Protein AF-A0A2E6DEQ8-F1 (afdb_monomer)

Sequence (96 aa):
MSRIKDDLVCEIIRISQTNLLGRKKAECNGRSADDIVMDWIRCNAASYREDFKECLGSYSAAELGEMLSELTQSEKDLSDILKNYPQHQTQPKISY

Secondary structure (DSSP, 8-state):
--HHHHHHHHHHHHHHHHHHHHHHHHH--STTHHHHHHHHHHHHHHHHHHHHHHHHTTS-HHHHHHHHHHHHHSS--HHHHGGG-GGG--------

Structure (mmCIF, N/CA/C/O backbone):
data_AF-A0A2E6DEQ8-F1
#
_entry.id   AF-A0A2E6DEQ8-F1
#
loop_
_atom_site.group_PDB
_atom_site.id
_atom_site.type_symbol
_atom_site.label_atom_id
_atom_site.label_alt_id
_atom_site.label_comp_id
_atom_site.label_asym_id
_atom_site.label_entity_id
_atom_site.label_seq_id
_atom_site.pdbx_PDB_ins_code
_atom_site.Cartn_x
_atom_site.Cartn_y
_atom_site.Cartn_z
_atom_site.occupancy
_atom_site.B_iso_or_equiv
_atom_site.auth_seq_id
_atom_site.auth_comp_id
_atom_site.auth_asym_id
_atom_site.auth_atom_id
_atom_site.pdbx_PDB_model_num
ATOM 1 N N . MET A 1 1 ? -17.082 -2.481 8.768 1.00 62.22 1 MET A N 1
ATOM 2 C CA . MET A 1 1 ? -15.988 -1.555 9.122 1.00 62.22 1 MET A CA 1
ATOM 3 C C . MET A 1 1 ? -16.571 -0.176 9.408 1.00 62.22 1 MET A C 1
ATOM 5 O O . MET A 1 1 ? -17.638 0.120 8.884 1.00 62.22 1 MET A O 1
ATOM 9 N N . SER A 1 2 ? -15.926 0.659 10.229 1.00 85.44 2 SER A N 1
ATOM 10 C CA . SER A 1 2 ? -16.244 2.096 10.250 1.00 85.44 2 SER A CA 1
ATOM 11 C C . SER A 1 2 ? -15.635 2.772 9.014 1.00 85.44 2 SER A C 1
ATOM 13 O O . SER A 1 2 ? -14.613 2.299 8.522 1.00 85.44 2 SER A O 1
ATOM 15 N N . ARG A 1 3 ? -16.212 3.891 8.544 1.00 90.38 3 ARG A N 1
ATOM 16 C CA . ARG A 1 3 ? -15.670 4.649 7.393 1.00 90.38 3 ARG A CA 1
ATOM 17 C C . ARG A 1 3 ? -14.189 4.996 7.571 1.00 90.38 3 ARG A C 1
ATOM 19 O O . ARG A 1 3 ? -13.394 4.730 6.689 1.00 90.38 3 ARG A O 1
ATOM 26 N N . ILE A 1 4 ? -13.819 5.459 8.767 1.00 90.62 4 ILE A N 1
ATOM 27 C CA . ILE A 1 4 ? -12.428 5.778 9.129 1.00 90.62 4 ILE A CA 1
ATOM 28 C C . ILE A 1 4 ? -11.507 4.566 8.939 1.00 90.62 4 ILE A C 1
ATOM 30 O O . ILE A 1 4 ? -10.397 4.703 8.438 1.00 90.62 4 ILE A O 1
ATOM 34 N N . LYS A 1 5 ? -11.959 3.370 9.333 1.00 92.69 5 LYS A N 1
ATOM 35 C CA . LYS A 1 5 ? -11.162 2.153 9.173 1.00 92.69 5 LYS A CA 1
ATOM 36 C C . LYS A 1 5 ? -11.027 1.765 7.697 1.00 92.69 5 LYS A C 1
ATOM 38 O O . LYS A 1 5 ? -9.942 1.373 7.292 1.00 92.69 5 LYS A O 1
ATOM 43 N N . ASP A 1 6 ? -12.082 1.904 6.896 1.00 92.81 6 ASP A N 1
ATOM 44 C CA . ASP A 1 6 ? -12.004 1.656 5.448 1.00 92.81 6 ASP A CA 1
ATOM 45 C C . ASP A 1 6 ? -11.053 2.639 4.743 1.00 92.81 6 ASP A C 1
ATOM 47 O O . ASP A 1 6 ? -10.261 2.218 3.895 1.00 92.81 6 ASP A O 1
ATOM 51 N N . ASP A 1 7 ? -11.086 3.917 5.130 1.00 95.06 7 ASP A N 1
ATOM 52 C CA . ASP A 1 7 ? -10.196 4.956 4.603 1.00 95.06 7 ASP A CA 1
ATOM 53 C C . ASP A 1 7 ? -8.731 4.656 4.954 1.00 95.06 7 ASP A C 1
ATOM 55 O O . ASP A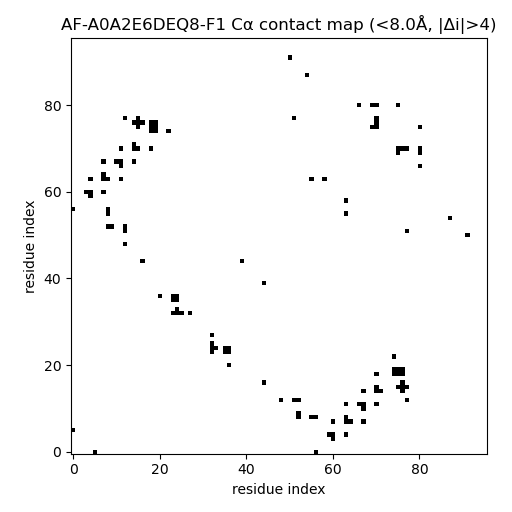 1 7 ? -7.867 4.689 4.077 1.00 95.06 7 ASP A O 1
ATOM 59 N N . LEU A 1 8 ? -8.458 4.268 6.208 1.00 95.94 8 LEU A N 1
ATOM 60 C CA . LEU A 1 8 ? -7.124 3.846 6.647 1.00 95.94 8 LEU A CA 1
ATOM 61 C C . LEU A 1 8 ? -6.613 2.648 5.846 1.00 95.94 8 LEU A C 1
ATOM 63 O O . LEU A 1 8 ? -5.486 2.678 5.361 1.00 95.94 8 LEU A O 1
ATOM 67 N N . VAL A 1 9 ? -7.434 1.610 5.662 1.00 96.12 9 VAL A N 1
ATOM 68 C CA . VAL A 1 9 ? -7.048 0.428 4.873 1.00 96.12 9 VAL A CA 1
ATOM 69 C C . VAL A 1 9 ? -6.703 0.817 3.436 1.00 96.12 9 VAL A C 1
ATOM 71 O O . VAL A 1 9 ? -5.697 0.356 2.896 1.00 96.12 9 VAL A O 1
ATOM 74 N N . CYS A 1 10 ? -7.509 1.676 2.807 1.00 95.88 10 CYS A N 1
ATOM 75 C CA . CYS A 1 10 ? -7.238 2.132 1.445 1.00 95.88 10 CYS A CA 1
ATOM 76 C C . CYS A 1 10 ? -5.926 2.918 1.359 1.00 95.88 10 CYS A C 1
ATOM 78 O O . CYS A 1 10 ? -5.142 2.692 0.437 1.00 95.88 10 CYS A O 1
ATOM 80 N N . GLU A 1 11 ? -5.678 3.802 2.323 1.00 97.44 11 GLU A N 1
ATOM 81 C CA . GLU A 1 11 ? -4.478 4.634 2.348 1.00 97.44 11 GLU A CA 1
ATOM 82 C C . GLU A 1 11 ? -3.208 3.814 2.598 1.00 97.44 11 GLU A C 1
ATOM 84 O O . GLU A 1 11 ? -2.214 3.976 1.890 1.00 97.44 11 GLU A O 1
ATOM 89 N N . ILE A 1 12 ? -3.263 2.863 3.529 1.00 97.62 12 ILE A N 1
ATOM 90 C CA . ILE A 1 12 ? -2.177 1.917 3.809 1.00 97.62 12 ILE A CA 1
ATOM 91 C C . ILE A 1 12 ? -1.799 1.140 2.544 1.00 97.62 12 ILE A C 1
ATOM 93 O O . ILE A 1 12 ? -0.625 1.089 2.177 1.00 97.62 12 ILE A O 1
ATOM 97 N N . ILE A 1 13 ? -2.784 0.584 1.827 1.00 96.69 13 ILE A N 1
ATOM 98 C CA . ILE A 1 13 ? -2.531 -0.145 0.574 1.00 96.69 13 ILE A CA 1
ATOM 99 C C . ILE A 1 13 ? -1.908 0.784 -0.473 1.00 96.69 13 ILE A C 1
ATOM 101 O O . ILE A 1 13 ? -0.940 0.399 -1.130 1.00 96.69 13 ILE A O 1
ATOM 105 N N . ARG A 1 14 ? -2.421 2.012 -0.611 1.00 96.69 14 ARG A N 1
ATOM 106 C CA . ARG A 1 14 ? -1.921 2.994 -1.582 1.00 96.69 14 ARG A CA 1
ATOM 107 C C . ARG A 1 14 ? -0.454 3.346 -1.335 1.00 96.69 14 ARG A C 1
ATOM 109 O O . ARG A 1 14 ? 0.344 3.309 -2.275 1.00 96.69 14 ARG A O 1
ATOM 116 N N . ILE A 1 15 ? -0.089 3.684 -0.097 1.00 97.62 15 ILE A N 1
ATOM 117 C CA . ILE A 1 15 ? 1.296 4.034 0.255 1.00 97.62 15 ILE A CA 1
ATOM 118 C C . ILE A 1 15 ? 2.202 2.818 0.080 1.00 97.62 15 ILE A C 1
ATOM 120 O O . ILE A 1 15 ? 3.235 2.914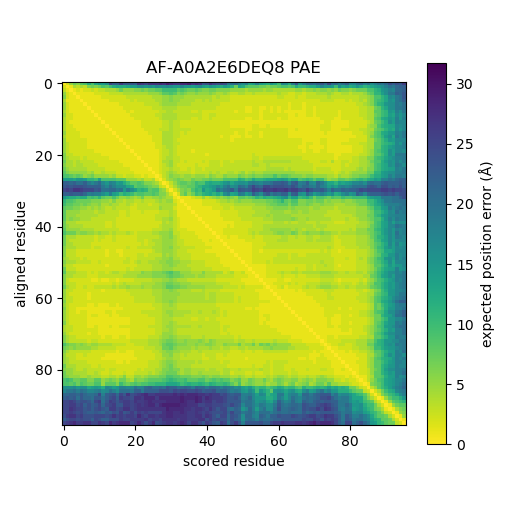 -0.574 1.00 97.62 15 ILE A O 1
ATOM 124 N N . SER A 1 16 ? 1.772 1.655 0.562 1.00 97.06 16 SER A N 1
ATOM 125 C CA . SER A 1 16 ? 2.517 0.407 0.417 1.00 97.06 16 SER A CA 1
ATOM 126 C C . SER A 1 16 ? 2.837 0.060 -1.041 1.00 97.06 16 SER A C 1
ATOM 128 O O . SER A 1 16 ? 3.984 -0.239 -1.379 1.00 97.06 16 SER A O 1
ATOM 130 N N . GLN A 1 17 ? 1.843 0.149 -1.932 1.00 95.69 17 GLN A N 1
ATOM 131 C CA . GLN A 1 17 ? 2.045 -0.057 -3.369 1.00 95.69 17 GLN A CA 1
ATOM 132 C C . GLN A 1 17 ? 2.995 0.987 -3.959 1.00 95.69 17 GLN A C 1
ATOM 134 O O . GLN A 1 17 ? 3.853 0.643 -4.769 1.00 95.69 17 GLN A O 1
ATOM 139 N N . THR A 1 18 ? 2.881 2.247 -3.534 1.00 95.44 18 THR A N 1
ATOM 140 C CA . THR A 1 18 ? 3.771 3.328 -3.982 1.00 95.44 18 THR A CA 1
ATOM 141 C C . THR A 1 18 ? 5.223 3.041 -3.598 1.00 95.44 18 THR A C 1
ATOM 143 O O . THR A 1 18 ? 6.106 3.136 -4.450 1.00 95.44 18 THR A O 1
ATOM 146 N N . ASN A 1 19 ? 5.465 2.611 -2.358 1.00 96.69 19 ASN A N 1
ATOM 147 C CA . ASN A 1 19 ? 6.795 2.252 -1.868 1.00 96.69 19 ASN A CA 1
ATOM 148 C C . ASN A 1 19 ? 7.372 1.060 -2.646 1.00 96.69 19 ASN A C 1
ATOM 150 O O . ASN A 1 19 ? 8.498 1.126 -3.144 1.00 96.69 19 ASN A O 1
ATOM 154 N N . LEU A 1 20 ? 6.581 -0.002 -2.842 1.00 95.06 20 LEU A N 1
ATOM 155 C CA . LEU A 1 20 ? 6.997 -1.173 -3.619 1.00 95.06 20 LEU A CA 1
ATOM 156 C C . LEU A 1 20 ? 7.378 -0.806 -5.060 1.00 95.06 20 LEU A C 1
ATOM 158 O O . LEU A 1 20 ? 8.407 -1.264 -5.563 1.00 95.06 20 LEU A O 1
ATOM 162 N N . LEU A 1 21 ? 6.562 0.014 -5.724 1.00 93.62 21 LEU A N 1
ATOM 163 C CA . LEU A 1 21 ? 6.828 0.478 -7.085 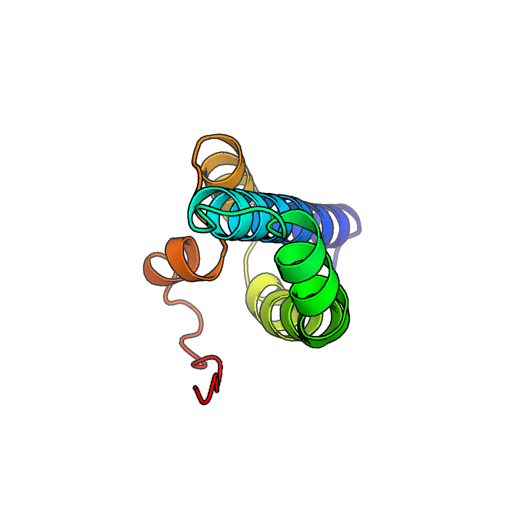1.00 93.62 21 LEU A CA 1
ATOM 164 C C . LEU A 1 21 ? 8.063 1.380 -7.153 1.00 93.62 21 LEU A C 1
ATOM 166 O O . LEU A 1 21 ? 8.849 1.251 -8.090 1.00 93.62 21 LEU A O 1
ATOM 170 N N . GLY A 1 22 ? 8.266 2.236 -6.149 1.00 92.94 22 GLY A N 1
ATOM 171 C CA . GLY A 1 22 ? 9.476 3.044 -6.001 1.00 92.94 22 GLY A CA 1
ATOM 172 C C . GLY A 1 22 ? 10.737 2.180 -5.957 1.00 92.94 22 GLY A C 1
ATOM 173 O O . GLY A 1 22 ? 11.672 2.425 -6.721 1.00 92.94 22 GLY A O 1
ATOM 174 N N . ARG A 1 23 ? 10.731 1.107 -5.156 1.00 91.19 23 ARG A N 1
ATOM 175 C CA . ARG A 1 23 ? 11.853 0.155 -5.090 1.00 91.19 23 ARG A CA 1
ATOM 176 C C . ARG A 1 23 ? 12.063 -0.597 -6.398 1.00 91.19 23 ARG A C 1
ATOM 178 O O . ARG A 1 23 ? 13.180 -0.621 -6.902 1.00 91.19 23 ARG A O 1
ATOM 185 N N . L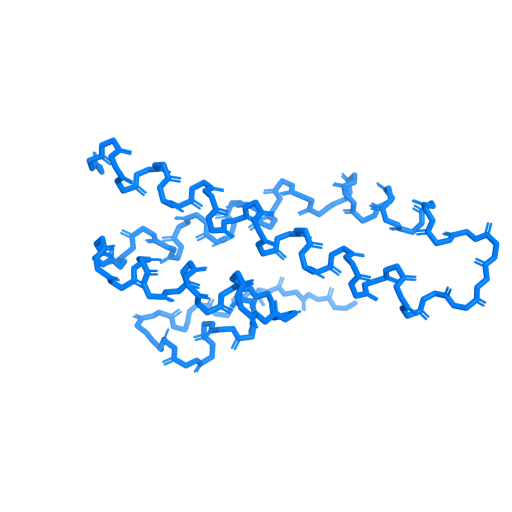YS A 1 24 ? 10.996 -1.131 -7.003 1.00 89.19 24 LYS A N 1
ATOM 186 C CA . LYS A 1 24 ? 11.085 -1.808 -8.312 1.00 89.19 24 LYS A CA 1
ATOM 187 C C . LYS A 1 24 ? 11.687 -0.900 -9.377 1.00 89.19 24 LYS A C 1
ATOM 189 O O . LYS A 1 24 ? 12.520 -1.344 -10.161 1.00 89.19 24 LYS A O 1
ATOM 194 N N . LYS A 1 25 ? 11.301 0.377 -9.383 1.00 90.12 25 LYS A N 1
ATOM 195 C CA . LYS A 1 25 ? 11.867 1.380 -10.287 1.00 90.12 25 LYS A CA 1
ATOM 196 C C . LYS A 1 25 ? 13.355 1.617 -10.015 1.00 90.12 25 LYS A C 1
ATOM 198 O O . LYS A 1 25 ? 14.122 1.704 -10.967 1.00 90.12 25 LYS A O 1
ATOM 203 N N . ALA A 1 26 ? 13.762 1.696 -8.747 1.00 88.69 26 ALA A N 1
ATOM 204 C CA . ALA A 1 26 ? 15.156 1.902 -8.349 1.00 88.69 26 ALA A CA 1
ATOM 205 C C . ALA A 1 26 ? 16.063 0.691 -8.646 1.00 88.69 26 ALA A C 1
ATOM 207 O O . ALA A 1 26 ? 17.229 0.869 -8.987 1.00 88.69 26 ALA A O 1
ATOM 208 N N . GLU A 1 27 ? 15.533 -0.531 -8.568 1.00 86.12 27 GLU A N 1
ATOM 209 C CA . GLU A 1 27 ? 16.249 -1.773 -8.906 1.00 86.12 27 GLU A CA 1
ATOM 210 C C . GLU A 1 27 ? 16.529 -1.908 -10.417 1.00 86.12 27 GLU A C 1
ATOM 212 O O . GLU A 1 27 ? 17.396 -2.679 -10.837 1.00 86.12 27 GLU A O 1
ATOM 217 N N . CYS A 1 28 ? 15.830 -1.138 -11.254 1.00 83.56 28 CYS A N 1
ATOM 218 C CA . CYS A 1 28 ? 15.968 -1.183 -12.704 1.00 83.56 28 CYS A CA 1
ATOM 219 C C . CYS A 1 28 ? 17.077 -0.246 -13.207 1.00 83.56 28 CYS A C 1
ATOM 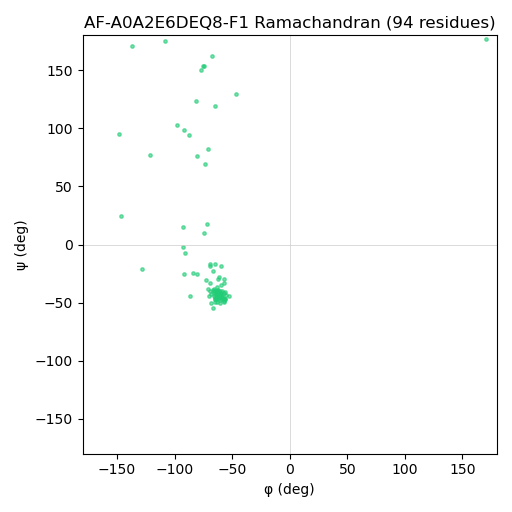221 O O . CYS A 1 28 ? 16.843 0.918 -13.526 1.00 83.56 28 CYS A O 1
ATOM 223 N N . ASN A 1 29 ? 18.284 -0.784 -13.390 1.00 65.69 29 ASN A N 1
ATOM 224 C CA . ASN A 1 29 ? 19.381 -0.091 -14.073 1.00 65.69 29 ASN A CA 1
ATOM 225 C C . ASN A 1 29 ? 19.223 -0.185 -15.605 1.00 65.69 29 ASN A C 1
ATOM 227 O O . ASN A 1 29 ? 19.901 -0.976 -16.261 1.00 65.69 29 ASN A O 1
ATOM 231 N N . GLY A 1 30 ? 18.311 0.590 -16.204 1.00 67.12 30 GLY A N 1
ATOM 232 C CA . GLY A 1 30 ? 18.138 0.583 -17.662 1.00 67.12 30 GLY A CA 1
ATOM 233 C C . GLY A 1 30 ? 16.925 1.342 -18.199 1.00 67.12 30 GLY A C 1
ATOM 234 O O . GLY A 1 30 ? 16.104 1.874 -17.459 1.00 67.12 30 GLY A O 1
ATOM 235 N N . ARG A 1 31 ? 16.810 1.383 -19.533 1.00 59.97 31 ARG A N 1
ATOM 236 C CA . ARG A 1 31 ? 15.903 2.255 -20.309 1.00 59.97 31 ARG A CA 1
ATOM 237 C C . ARG A 1 31 ? 14.400 1.906 -20.243 1.00 59.97 31 ARG A C 1
ATOM 239 O O . ARG A 1 31 ? 13.659 2.353 -21.105 1.00 59.97 31 ARG A O 1
ATOM 246 N N . SER A 1 32 ? 13.955 1.120 -19.262 1.00 77.50 32 SER A N 1
ATOM 247 C CA . SER A 1 32 ? 12.595 0.549 -19.225 1.00 77.50 32 SER A CA 1
ATOM 248 C C . SER A 1 32 ? 12.038 0.408 -17.794 1.00 77.50 32 SER A C 1
ATOM 250 O O . SER A 1 32 ? 11.165 -0.407 -17.520 1.00 77.50 32 SER A O 1
ATOM 252 N N . ALA A 1 33 ? 12.529 1.211 -16.841 1.00 82.75 33 ALA A N 1
ATOM 253 C CA . ALA A 1 33 ? 12.028 1.178 -15.462 1.00 82.75 33 ALA A CA 1
ATOM 254 C C . ALA A 1 33 ? 10.521 1.503 -15.372 1.00 82.75 33 ALA A C 1
ATOM 256 O O . ALA A 1 33 ? 9.806 0.916 -14.562 1.00 82.75 33 ALA A O 1
ATOM 257 N N . ASP A 1 34 ? 10.029 2.399 -16.234 1.00 86.69 34 ASP A N 1
ATOM 258 C CA . ASP A 1 34 ? 8.604 2.732 -16.295 1.00 86.69 34 ASP A CA 1
ATOM 259 C C . ASP A 1 34 ? 7.769 1.585 -16.888 1.00 86.69 34 ASP A C 1
ATOM 261 O O . ASP A 1 34 ? 6.696 1.303 -16.361 1.00 86.69 34 ASP A O 1
ATOM 265 N N . ASP A 1 35 ? 8.258 0.859 -17.902 1.00 89.00 35 ASP A N 1
ATOM 266 C CA . ASP A 1 35 ? 7.525 -0.297 -18.446 1.00 89.00 35 ASP A CA 1
ATOM 267 C C . ASP A 1 35 ? 7.424 -1.418 -17.407 1.00 89.00 35 ASP A C 1
ATOM 269 O O . ASP A 1 35 ? 6.360 -2.003 -17.237 1.00 89.00 35 ASP A O 1
ATOM 273 N N . ILE A 1 36 ? 8.494 -1.658 -16.640 1.00 87.19 36 ILE A N 1
ATOM 274 C CA . ILE A 1 36 ? 8.505 -2.650 -15.555 1.00 87.19 36 ILE A CA 1
ATOM 275 C C . ILE A 1 36 ? 7.475 -2.294 -14.476 1.00 87.19 36 ILE A C 1
ATOM 277 O O . ILE A 1 36 ? 6.742 -3.163 -13.998 1.00 87.19 36 ILE A O 1
ATOM 281 N N . VAL A 1 37 ? 7.382 -1.014 -14.106 1.00 90.81 37 VAL A N 1
ATOM 282 C CA . VAL A 1 37 ? 6.354 -0.526 -13.175 1.00 90.81 37 VAL A CA 1
ATOM 283 C C . VAL A 1 37 ? 4.953 -0.717 -13.764 1.00 90.81 37 VAL A C 1
ATOM 285 O O . VAL A 1 37 ? 4.067 -1.220 -13.072 1.00 90.81 37 VAL A O 1
ATOM 288 N N . MET A 1 38 ? 4.744 -0.366 -15.033 1.00 91.62 38 MET A N 1
ATOM 289 C CA . MET A 1 38 ? 3.438 -0.474 -15.694 1.00 91.62 38 MET A CA 1
ATOM 290 C C . MET A 1 38 ? 2.984 -1.925 -15.870 1.00 91.62 38 MET A C 1
ATOM 292 O O . MET A 1 38 ? 1.810 -2.232 -15.649 1.00 91.62 38 MET A O 1
ATOM 296 N N . ASP A 1 39 ? 3.899 -2.828 -16.209 1.00 91.62 39 ASP A N 1
ATOM 297 C CA . ASP A 1 39 ? 3.640 -4.263 -16.290 1.00 91.62 39 ASP A CA 1
ATOM 298 C C . ASP A 1 39 ? 3.312 -4.836 -14.914 1.00 91.62 39 ASP A C 1
ATOM 300 O O . ASP A 1 39 ? 2.350 -5.596 -14.772 1.00 91.62 39 ASP A O 1
ATOM 304 N N . TRP A 1 40 ? 4.038 -4.413 -13.872 1.00 92.38 40 TRP A N 1
ATOM 305 C CA . TRP A 1 40 ? 3.710 -4.823 -12.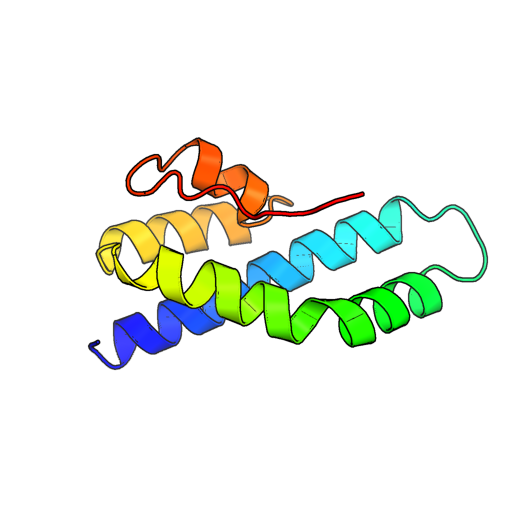512 1.00 92.38 40 TRP A CA 1
ATOM 306 C C . TRP A 1 40 ? 2.306 -4.366 -12.117 1.00 92.38 40 TRP A C 1
ATOM 308 O O . TRP A 1 40 ? 1.529 -5.187 -11.629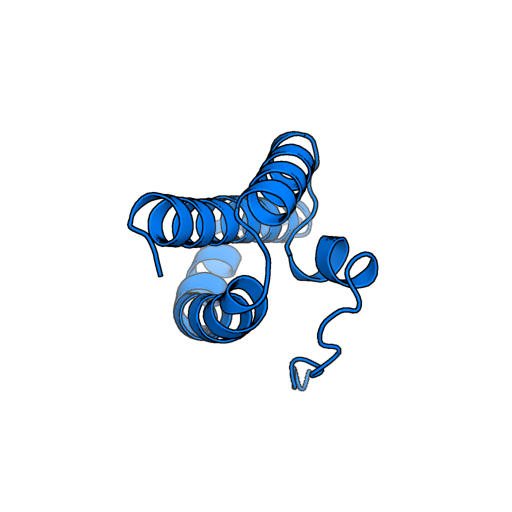 1.00 92.38 40 TRP A O 1
ATOM 318 N N . ILE A 1 41 ? 1.953 -3.100 -12.367 1.00 92.50 41 ILE A N 1
ATOM 319 C CA . ILE A 1 41 ? 0.616 -2.564 -12.068 1.00 92.50 41 ILE A CA 1
ATOM 320 C C . ILE A 1 41 ? -0.454 -3.387 -12.786 1.00 92.50 41 ILE A C 1
ATOM 322 O O . ILE A 1 41 ? -1.407 -3.834 -12.146 1.00 92.50 41 ILE A O 1
ATOM 326 N N . ARG A 1 42 ? -0.277 -3.626 -14.092 1.00 94.50 42 ARG A N 1
ATOM 327 C CA . ARG A 1 42 ? -1.241 -4.358 -14.925 1.00 94.50 42 ARG A CA 1
ATOM 328 C C . ARG A 1 42 ? -1.497 -5.771 -14.406 1.00 94.50 42 ARG A C 1
ATOM 330 O O . ARG A 1 42 ? -2.638 -6.220 -14.433 1.00 94.50 42 ARG A O 1
ATOM 337 N N . CYS A 1 43 ? -0.451 -6.449 -13.944 1.00 92.88 43 CYS A N 1
ATOM 338 C CA . CYS A 1 43 ? -0.538 -7.849 -13.540 1.00 92.88 43 CYS A CA 1
ATOM 339 C C . CYS A 1 43 ? -0.852 -8.050 -12.049 1.00 92.88 43 CYS A C 1
ATOM 341 O O . CYS A 1 43 ? -1.392 -9.093 -11.700 1.00 92.88 43 CYS A O 1
ATOM 343 N N . ASN A 1 44 ? -0.520 -7.096 -11.168 1.00 93.00 44 ASN A N 1
ATOM 344 C CA . ASN A 1 44 ? -0.466 -7.355 -9.721 1.00 93.00 44 ASN A CA 1
ATOM 345 C C . ASN A 1 44 ? -1.266 -6.371 -8.856 1.00 93.00 44 ASN A C 1
ATOM 347 O O . ASN A 1 44 ? -1.588 -6.714 -7.721 1.00 93.00 44 ASN A O 1
ATOM 351 N N . ALA A 1 45 ? -1.596 -5.159 -9.327 1.00 90.81 45 ALA A N 1
ATOM 352 C CA . ALA A 1 45 ? -2.158 -4.124 -8.445 1.00 90.81 45 ALA A CA 1
ATOM 353 C C . ALA A 1 45 ? -3.517 -4.510 -7.833 1.00 90.81 45 ALA A C 1
ATOM 355 O O . ALA A 1 45 ? -3.784 -4.181 -6.674 1.00 90.81 45 ALA A O 1
ATOM 356 N N . ALA A 1 46 ? -4.358 -5.214 -8.598 1.00 92.31 46 ALA A N 1
ATOM 357 C CA . ALA A 1 46 ? -5.653 -5.702 -8.130 1.00 92.31 46 ALA A CA 1
ATOM 358 C C . ALA A 1 46 ? -5.487 -6.770 -7.038 1.00 92.31 46 ALA A C 1
ATOM 360 O O . ALA A 1 46 ? -5.975 -6.575 -5.926 1.00 92.31 46 ALA A O 1
ATOM 361 N N . SER A 1 47 ? -4.724 -7.830 -7.322 1.00 91.88 47 SER A N 1
ATOM 362 C CA . SER A 1 47 ? -4.474 -8.923 -6.375 1.00 91.88 47 SER A CA 1
ATOM 363 C C . SER A 1 47 ? -3.769 -8.436 -5.113 1.00 91.88 47 SER A C 1
ATOM 365 O O . SER A 1 47 ? -4.217 -8.738 -4.018 1.00 91.88 47 SER A O 1
ATOM 367 N N . TYR A 1 48 ? -2.765 -7.560 -5.239 1.00 92.81 48 TYR A N 1
ATOM 368 C CA . TYR A 1 48 ? -2.099 -6.946 -4.086 1.00 92.81 48 TYR A CA 1
ATOM 369 C C . TYR A 1 48 ? -3.100 -6.244 -3.161 1.00 92.81 48 TYR A C 1
ATOM 371 O O . TYR A 1 48 ? -3.040 -6.367 -1.940 1.00 92.81 48 TYR A O 1
ATOM 379 N N . ARG A 1 49 ? -4.049 -5.494 -3.734 1.00 93.50 49 ARG A N 1
ATOM 380 C CA . ARG A 1 49 ? -5.086 -4.832 -2.941 1.00 93.50 49 ARG A CA 1
ATOM 381 C C . ARG A 1 49 ? -6.005 -5.843 -2.265 1.00 93.50 49 ARG A C 1
ATOM 383 O O . ARG A 1 49 ? -6.363 -5.629 -1.113 1.00 93.50 49 ARG A O 1
ATOM 390 N N . GLU A 1 50 ? -6.442 -6.873 -2.977 1.00 91.81 50 GLU A N 1
ATOM 391 C CA . GLU A 1 50 ? -7.349 -7.892 -2.439 1.00 91.81 50 GLU A CA 1
ATOM 392 C C . GLU A 1 50 ? -6.696 -8.670 -1.292 1.00 91.81 50 GLU A C 1
ATOM 394 O O . GLU A 1 50 ? -7.265 -8.702 -0.199 1.00 91.81 50 GLU A O 1
ATOM 399 N N . ASP A 1 51 ? -5.469 -9.151 -1.502 1.00 90.06 51 ASP A N 1
ATOM 400 C CA . ASP A 1 51 ? -4.685 -9.924 -0.534 1.00 90.06 51 ASP A CA 1
ATOM 401 C C . ASP A 1 51 ? -4.510 -9.165 0.788 1.00 90.06 51 ASP A C 1
ATOM 403 O O . ASP A 1 51 ? -4.738 -9.698 1.878 1.00 90.06 51 ASP A O 1
ATOM 407 N N . PHE A 1 52 ? -4.146 -7.881 0.713 1.00 92.31 52 PHE A N 1
ATOM 408 C CA . PHE A 1 52 ? -3.918 -7.090 1.919 1.00 92.31 52 PHE A CA 1
ATOM 409 C C . PHE A 1 52 ? -5.186 -6.485 2.510 1.00 92.31 52 PHE A C 1
ATOM 411 O O . PHE A 1 52 ? -5.218 -6.230 3.711 1.00 92.31 52 PHE A O 1
ATOM 418 N N . LYS A 1 53 ? -6.252 -6.268 1.733 1.00 92.25 53 LYS A N 1
ATOM 419 C CA . LYS A 1 53 ? -7.501 -5.716 2.279 1.00 92.25 53 LYS A CA 1
ATOM 420 C C . LYS A 1 53 ? -8.138 -6.664 3.293 1.00 92.25 53 LYS A C 1
ATOM 422 O O . LYS A 1 53 ? -8.651 -6.192 4.308 1.00 92.25 53 LYS A O 1
ATOM 427 N N . GLU A 1 54 ? -8.108 -7.970 3.030 1.00 86.56 54 GLU A N 1
ATOM 428 C CA . GLU A 1 54 ? -8.594 -8.976 3.980 1.00 86.56 54 GLU A CA 1
ATOM 429 C C . GLU A 1 54 ? -7.732 -8.988 5.249 1.00 86.56 54 GLU A C 1
ATOM 431 O O . GLU A 1 54 ? -8.264 -8.844 6.351 1.00 86.56 54 GLU A O 1
ATOM 436 N N . CYS A 1 55 ? -6.404 -9.037 5.089 1.00 88.19 55 CYS A N 1
ATOM 437 C CA . CYS A 1 55 ? -5.450 -9.022 6.200 1.00 88.19 55 CYS A CA 1
ATOM 438 C C . CYS A 1 55 ? -5.594 -7.771 7.084 1.00 88.19 55 CYS A C 1
ATOM 440 O O . CYS A 1 55 ? -5.669 -7.865 8.305 1.00 88.19 55 CYS A O 1
ATOM 442 N N . LEU A 1 56 ? -5.701 -6.585 6.481 1.00 92.69 56 LEU A N 1
ATOM 443 C CA . LEU A 1 56 ? -5.834 -5.324 7.214 1.00 92.69 56 LEU A CA 1
ATOM 444 C C . LEU A 1 56 ? -7.187 -5.197 7.936 1.00 92.69 56 LEU A C 1
ATOM 446 O O . LEU A 1 56 ? -7.343 -4.404 8.868 1.00 92.69 56 LEU A O 1
ATOM 450 N N . GLY A 1 57 ? -8.179 -5.991 7.530 1.00 89.88 57 GLY A N 1
ATOM 451 C CA . GLY A 1 57 ? -9.512 -5.974 8.110 1.00 89.88 57 GLY A CA 1
ATOM 452 C C . GLY A 1 57 ? -9.580 -6.448 9.559 1.00 89.88 57 GLY A C 1
ATOM 453 O O . GLY A 1 57 ? -10.497 -6.027 10.271 1.00 89.88 57 GLY A O 1
ATOM 454 N N . SER A 1 58 ? -8.620 -7.245 10.033 1.00 89.38 58 SER A N 1
ATOM 455 C CA . SER A 1 58 ? -8.591 -7.739 11.418 1.00 89.38 58 SER A CA 1
ATOM 456 C C . SER A 1 58 ? -8.049 -6.721 12.425 1.00 89.38 58 SER A C 1
ATOM 458 O O . SER A 1 58 ? -8.439 -6.767 13.588 1.00 89.38 58 SER A O 1
ATOM 460 N N . TYR A 1 59 ? -7.220 -5.767 11.994 1.00 91.25 59 TYR A N 1
ATOM 461 C CA . TYR A 1 59 ? -6.549 -4.823 12.894 1.00 91.25 59 TYR A CA 1
ATOM 462 C C . TYR A 1 59 ? -7.471 -3.709 13.394 1.00 91.25 59 TYR A C 1
ATOM 464 O O . TYR A 1 59 ? -8.421 -3.286 12.723 1.00 91.25 59 TYR A O 1
ATOM 472 N N . SER A 1 60 ? -7.203 -3.202 14.591 1.00 92.25 60 SER A N 1
ATOM 473 C CA . SER A 1 60 ? -7.864 -2.014 15.130 1.00 92.25 60 SER A CA 1
ATOM 474 C C . SER A 1 60 ? -7.470 -0.749 14.356 1.00 92.25 60 SER A C 1
ATOM 476 O O . SER A 1 60 ? -6.466 -0.704 13.652 1.00 92.25 60 SER A O 1
ATOM 478 N N . ALA A 1 61 ? -8.255 0.325 14.494 1.00 92.88 61 ALA A N 1
ATOM 479 C CA . ALA A 1 61 ? -7.917 1.605 13.865 1.00 92.88 61 ALA A CA 1
ATOM 480 C C . ALA A 1 61 ? -6.591 2.194 14.390 1.00 92.88 61 ALA A C 1
ATOM 482 O O . ALA A 1 61 ? -5.904 2.882 13.643 1.00 92.88 61 ALA A O 1
ATOM 483 N N . ALA A 1 62 ? -6.235 1.912 15.650 1.00 92.62 62 ALA A N 1
ATOM 484 C CA . ALA A 1 62 ? -4.968 2.338 16.238 1.00 92.62 62 ALA A CA 1
ATOM 485 C C . ALA A 1 62 ? -3.782 1.605 15.591 1.00 92.62 62 ALA A C 1
ATOM 487 O O . ALA A 1 62 ? -2.876 2.263 15.091 1.00 92.62 62 ALA A O 1
ATOM 488 N N . GLU A 1 63 ? -3.846 0.272 15.497 1.00 93.81 63 GLU A N 1
ATOM 489 C CA . GLU A 1 63 ? -2.817 -0.545 14.829 1.00 93.81 63 GLU A CA 1
ATOM 490 C C . GLU A 1 63 ? -2.656 -0.151 13.353 1.00 93.81 63 GLU A C 1
ATOM 492 O O . GLU A 1 63 ? -1.542 -0.004 12.860 1.00 93.81 63 GLU A O 1
ATOM 497 N N . LEU A 1 64 ? -3.764 0.100 12.646 1.00 95.19 64 LEU A N 1
ATOM 498 C CA . LEU A 1 64 ? -3.717 0.601 11.269 1.00 95.19 64 LEU A CA 1
ATOM 499 C C . LEU A 1 64 ? -3.050 1.984 11.182 1.00 95.19 64 LEU A C 1
ATOM 501 O O . LEU A 1 64 ? -2.283 2.240 10.257 1.00 95.19 64 LEU A O 1
ATOM 505 N N . GLY A 1 65 ? -3.303 2.872 12.146 1.00 94.94 65 GLY A N 1
ATOM 506 C CA . GLY A 1 65 ? -2.630 4.170 12.232 1.00 94.94 65 GLY A CA 1
ATOM 507 C C . GLY A 1 65 ? -1.117 4.046 12.447 1.00 94.94 65 GLY A C 1
ATOM 508 O O . GLY A 1 65 ? -0.347 4.769 11.815 1.00 94.94 65 GLY A O 1
ATOM 509 N N . GLU A 1 66 ? -0.683 3.102 13.283 1.00 94.69 66 GLU A N 1
ATOM 510 C CA . GLU A 1 66 ? 0.738 2.804 13.506 1.00 94.69 66 GLU A CA 1
ATOM 511 C C . GLU A 1 66 ? 1.407 2.259 12.238 1.00 94.69 66 GLU A C 1
ATOM 513 O O . GLU A 1 66 ? 2.445 2.779 11.820 1.00 94.69 66 GLU A O 1
ATOM 518 N N . MET A 1 67 ? 0.776 1.293 11.561 1.00 95.69 67 MET A N 1
ATOM 519 C CA . MET A 1 67 ? 1.260 0.769 10.277 1.00 95.69 67 MET A CA 1
ATOM 520 C C . MET A 1 67 ? 1.369 1.866 9.216 1.00 95.69 67 MET A C 1
ATOM 522 O O . MET A 1 67 ? 2.360 1.929 8.490 1.00 95.69 67 MET A O 1
ATOM 526 N N . LEU A 1 68 ? 0.368 2.748 9.127 1.00 96.31 68 LEU A N 1
ATOM 527 C CA . LEU A 1 68 ? 0.381 3.877 8.198 1.00 96.31 68 LEU A CA 1
ATOM 528 C C . LEU A 1 68 ? 1.556 4.822 8.482 1.00 96.31 68 LEU A C 1
ATOM 530 O O . LEU A 1 68 ? 2.234 5.267 7.552 1.00 96.31 68 LEU A O 1
ATOM 534 N N . SER A 1 69 ? 1.814 5.110 9.759 1.00 96.06 69 SER A N 1
ATOM 535 C CA . SER A 1 69 ? 2.959 5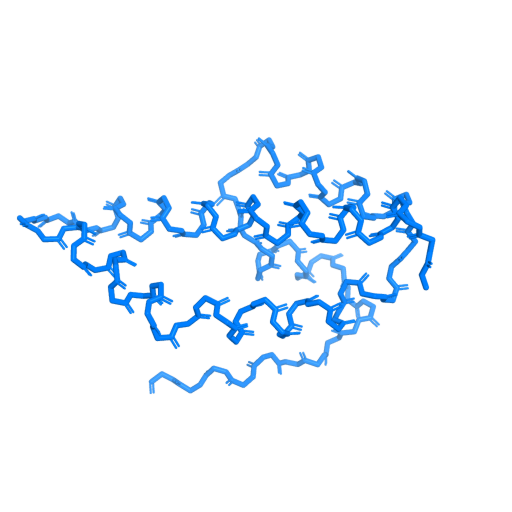.916 10.181 1.00 96.06 69 SER A CA 1
ATOM 536 C C . SER A 1 69 ? 4.283 5.257 9.779 1.00 96.06 69 SER A C 1
ATOM 538 O O . SER A 1 69 ? 5.142 5.931 9.210 1.00 96.06 69 SER A O 1
ATOM 540 N N . GLU A 1 70 ? 4.443 3.949 10.007 1.00 95.69 70 GLU A N 1
ATOM 541 C CA . GLU A 1 70 ? 5.653 3.208 9.619 1.00 95.69 70 GLU A CA 1
ATOM 542 C C . GLU A 1 70 ? 5.855 3.189 8.092 1.00 95.69 70 GLU A C 1
ATOM 544 O O . GLU A 1 70 ? 6.965 3.450 7.621 1.00 95.69 70 GLU A O 1
ATOM 549 N N . LEU A 1 71 ? 4.795 2.952 7.307 1.00 96.38 71 LEU A N 1
ATOM 550 C CA . LEU A 1 71 ? 4.841 3.005 5.837 1.00 96.38 71 LEU A CA 1
ATOM 551 C C . LEU A 1 71 ? 5.233 4.385 5.312 1.00 96.38 71 LEU A C 1
ATOM 553 O O . LEU A 1 71 ? 5.967 4.485 4.337 1.00 96.38 71 LEU A O 1
ATOM 557 N N . THR A 1 72 ? 4.730 5.450 5.936 1.00 95.69 72 THR A N 1
ATOM 558 C CA . THR A 1 72 ? 4.986 6.827 5.484 1.00 95.69 72 THR A CA 1
ATOM 559 C C . THR A 1 72 ? 6.416 7.268 5.795 1.00 95.69 72 THR A C 1
ATOM 561 O O . THR A 1 72 ? 6.990 8.081 5.075 1.00 95.69 72 THR A O 1
ATOM 564 N N . GLN A 1 73 ? 6.996 6.750 6.878 1.00 94.94 73 GLN A N 1
ATOM 565 C CA . GLN A 1 73 ? 8.332 7.124 7.349 1.00 94.94 73 GLN A CA 1
ATOM 566 C C . GLN A 1 73 ? 9.444 6.214 6.809 1.00 94.94 73 GLN A C 1
ATOM 568 O O . GLN A 1 73 ? 10.616 6.439 7.110 1.00 94.94 73 GLN A O 1
ATOM 573 N N . SER A 1 74 ? 9.104 5.183 6.033 1.00 93.00 74 SER A N 1
ATOM 574 C CA . SER A 1 74 ? 10.059 4.213 5.501 1.00 93.00 74 SER A CA 1
ATOM 575 C C . SER A 1 74 ? 9.789 3.885 4.033 1.00 93.00 74 SER A C 1
ATOM 577 O O . SER A 1 74 ? 8.758 4.238 3.477 1.00 93.00 74 SER A O 1
ATOM 579 N N . GLU A 1 75 ? 10.714 3.166 3.399 1.00 92.38 75 GLU A N 1
ATOM 580 C CA . GLU A 1 75 ? 10.541 2.631 2.038 1.00 92.38 75 GLU A CA 1
ATOM 581 C C . GLU A 1 75 ? 9.966 1.200 2.045 1.00 92.38 75 GLU A C 1
ATOM 583 O O . GLU A 1 75 ? 10.050 0.467 1.055 1.00 92.38 75 GLU A O 1
ATOM 588 N N . LYS A 1 76 ? 9.425 0.760 3.187 1.00 94.69 76 LYS A N 1
ATOM 589 C CA . LYS A 1 76 ? 8.846 -0.576 3.343 1.00 94.69 76 LYS A CA 1
ATOM 590 C C . LYS A 1 76 ? 7.495 -0.669 2.646 1.00 94.69 76 LYS A C 1
ATOM 592 O O . LYS A 1 76 ? 6.768 0.317 2.539 1.00 94.69 76 LYS A O 1
ATOM 597 N N . ASP A 1 77 ? 7.136 -1.881 2.249 1.00 95.38 77 ASP A N 1
ATOM 598 C CA . ASP A 1 77 ? 5.765 -2.224 1.881 1.00 95.38 77 ASP A CA 1
ATOM 599 C C . ASP A 1 77 ? 5.127 -3.130 2.953 1.00 95.38 77 ASP A C 1
ATOM 601 O O . ASP A 1 77 ? 5.768 -3.549 3.919 1.00 95.38 77 ASP A O 1
ATOM 605 N N . LEU A 1 78 ? 3.845 -3.441 2.797 1.00 94.56 78 LEU A N 1
ATOM 606 C CA . LEU A 1 78 ? 3.062 -4.274 3.705 1.00 94.56 78 LEU A CA 1
ATOM 607 C C . LEU A 1 78 ? 3.669 -5.660 3.902 1.00 94.56 78 LEU A C 1
ATOM 609 O O . LEU A 1 78 ? 3.614 -6.181 5.012 1.00 94.56 78 LEU A O 1
ATOM 613 N N . SER A 1 79 ? 4.311 -6.226 2.879 1.00 91.75 79 SER A N 1
ATOM 614 C CA . SER A 1 79 ? 5.024 -7.504 2.988 1.00 91.75 79 SER A CA 1
ATOM 615 C C . SER A 1 79 ? 6.165 -7.443 4.006 1.00 91.75 79 SER A C 1
ATOM 617 O O . SER A 1 79 ? 6.519 -8.463 4.596 1.00 91.75 79 SER A O 1
ATOM 619 N N . ASP A 1 80 ? 6.750 -6.265 4.227 1.00 93.06 80 ASP A N 1
ATOM 620 C CA . ASP A 1 80 ? 7.803 -6.054 5.217 1.00 93.06 80 ASP A CA 1
ATOM 621 C C . ASP A 1 80 ? 7.244 -5.749 6.597 1.00 93.06 80 ASP A C 1
ATOM 623 O O . ASP A 1 80 ? 7.726 -6.302 7.584 1.00 93.06 80 ASP A O 1
ATOM 627 N N . ILE A 1 81 ? 6.230 -4.888 6.670 1.00 91.88 81 ILE A N 1
ATOM 628 C CA . ILE A 1 81 ? 5.657 -4.458 7.947 1.00 91.88 81 ILE A CA 1
ATOM 629 C C . ILE A 1 81 ? 4.900 -5.604 8.605 1.00 91.88 81 ILE A C 1
ATOM 631 O O . ILE A 1 81 ? 5.121 -5.870 9.782 1.00 91.88 81 ILE A O 1
ATOM 635 N N . LEU A 1 82 ? 4.091 -6.360 7.857 1.00 89.69 82 LEU A N 1
ATOM 636 C CA . LEU A 1 82 ? 3.267 -7.440 8.412 1.00 89.69 82 LEU A CA 1
ATOM 637 C C . LEU A 1 82 ? 4.081 -8.599 9.003 1.00 89.69 82 LEU A C 1
ATOM 639 O O . LEU A 1 82 ? 3.557 -9.342 9.829 1.00 89.69 82 LEU A O 1
ATOM 643 N N . LYS A 1 83 ? 5.380 -8.721 8.689 1.00 86.31 83 LYS A N 1
ATOM 644 C CA . LYS A 1 83 ? 6.289 -9.646 9.396 1.00 86.31 83 LYS A CA 1
ATOM 645 C C . LYS A 1 83 ? 6.336 -9.364 10.905 1.00 86.31 83 LYS A C 1
ATOM 647 O O . LYS A 1 83 ? 6.523 -10.292 11.688 1.00 86.31 83 LYS A O 1
ATOM 652 N N . ASN A 1 84 ? 6.130 -8.107 11.302 1.00 81.56 84 ASN A N 1
ATOM 653 C CA . ASN A 1 84 ? 6.116 -7.659 12.695 1.00 81.56 84 ASN A CA 1
ATOM 654 C C . ASN A 1 84 ? 4.714 -7.698 13.330 1.00 81.56 84 ASN A C 1
ATOM 656 O O . ASN A 1 84 ? 4.594 -7.510 14.537 1.00 81.56 84 ASN A O 1
ATOM 660 N N . TYR A 1 85 ? 3.667 -7.983 12.544 1.00 78.75 85 TYR A N 1
ATOM 661 C CA . TYR A 1 85 ? 2.274 -8.051 12.994 1.00 78.75 85 TYR A CA 1
ATOM 662 C C . TYR A 1 85 ? 1.706 -9.449 12.697 1.00 78.75 85 TYR A C 1
ATOM 664 O O . TYR A 1 85 ? 0.959 -9.647 11.742 1.00 78.75 85 TYR A O 1
ATOM 672 N N . PRO A 1 86 ? 2.057 -10.469 13.500 1.00 64.25 86 PRO A N 1
ATOM 673 C CA . PRO A 1 86 ? 1.755 -11.868 13.194 1.00 64.25 86 PRO A CA 1
ATOM 674 C C . PRO A 1 86 ? 0.282 -12.261 13.38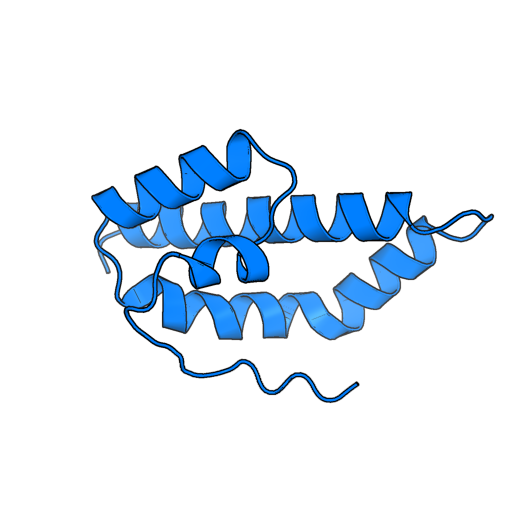6 1.00 64.25 86 PRO A C 1
ATOM 676 O O . PRO A 1 86 ? -0.026 -13.451 13.329 1.00 64.25 86 PRO A O 1
ATOM 679 N N . GLN A 1 87 ? -0.632 -11.307 13.614 1.00 63.12 87 GLN A N 1
ATOM 680 C CA . GLN A 1 87 ? -2.022 -11.603 13.974 1.00 63.12 87 GLN A CA 1
ATOM 681 C C . GLN A 1 87 ? -2.762 -12.435 12.911 1.00 63.12 87 GLN A C 1
ATOM 683 O O . GLN A 1 87 ? -3.693 -13.136 13.282 1.00 63.12 87 GLN A O 1
ATOM 688 N N . HIS A 1 88 ? -2.291 -12.498 11.657 1.00 52.06 88 HIS A N 1
ATOM 689 C CA . HIS A 1 88 ? -2.659 -13.558 10.709 1.00 52.06 88 HIS A CA 1
ATOM 690 C C . HIS A 1 88 ? -1.511 -13.874 9.732 1.00 52.06 88 HIS A C 1
ATOM 692 O O . HIS A 1 88 ? -1.386 -13.256 8.677 1.00 52.06 88 HIS A O 1
ATOM 698 N N . GLN A 1 89 ? -0.687 -14.884 10.038 1.00 45.16 89 GLN A N 1
ATOM 699 C CA . GLN A 1 89 ? 0.159 -15.546 9.033 1.00 45.16 89 GLN A CA 1
ATOM 700 C C . GLN A 1 89 ? -0.696 -16.449 8.126 1.00 45.16 89 GLN A C 1
ATOM 702 O O . GLN A 1 89 ? -0.596 -17.673 8.168 1.00 45.16 89 GLN A O 1
ATOM 707 N N . THR A 1 90 ? -1.546 -15.874 7.283 1.00 47.19 90 THR A N 1
ATOM 708 C CA . THR A 1 90 ? -1.933 -16.548 6.038 1.00 47.19 90 THR A CA 1
ATOM 709 C C . THR A 1 90 ? -0.958 -16.073 4.978 1.00 47.19 90 THR A C 1
ATOM 711 O O . THR A 1 90 ? -1.050 -14.954 4.487 1.00 47.19 90 THR A O 1
ATOM 714 N N . GLN A 1 91 ? 0.051 -16.907 4.720 1.00 43.44 91 GLN A N 1
ATOM 715 C CA . GLN A 1 91 ? 1.085 -16.673 3.715 1.00 43.44 91 GLN A CA 1
ATOM 716 C C . GLN A 1 91 ? 0.453 -16.214 2.389 1.00 43.44 91 GLN A C 1
ATOM 718 O O . GLN A 1 91 ? -0.425 -16.920 1.882 1.00 43.44 91 GLN A O 1
ATOM 723 N N . PRO A 1 92 ? 0.911 -15.109 1.776 1.00 44.69 92 PRO A N 1
ATOM 724 C CA . PRO A 1 92 ? 0.587 -14.856 0.385 1.00 44.69 92 PRO A CA 1
ATOM 725 C C . PRO A 1 92 ? 1.252 -15.961 -0.446 1.00 44.69 92 PRO A C 1
ATOM 727 O O . PRO A 1 92 ? 2.472 -16.142 -0.412 1.00 44.69 92 PRO A O 1
ATOM 730 N N . LYS A 1 93 ? 0.446 -16.751 -1.163 1.00 45.56 93 LYS A N 1
ATOM 731 C CA . LYS A 1 93 ? 0.948 -17.696 -2.167 1.00 45.56 93 LYS A CA 1
ATOM 732 C C . LYS A 1 93 ? 1.446 -16.891 -3.365 1.00 45.56 93 LYS A C 1
ATOM 734 O O . LYS A 1 93 ? 0.731 -16.735 -4.346 1.00 45.56 93 LYS A O 1
ATOM 739 N N . ILE A 1 94 ? 2.669 -16.384 -3.281 1.00 46.00 94 ILE A N 1
ATOM 740 C CA . ILE A 1 94 ? 3.382 -15.856 -4.442 1.00 46.00 94 ILE A CA 1
ATOM 741 C C . ILE A 1 94 ? 4.315 -16.968 -4.918 1.00 46.00 94 ILE A C 1
ATOM 743 O O . ILE A 1 94 ? 5.332 -17.256 -4.291 1.00 46.00 94 ILE A O 1
ATOM 747 N N . SER A 1 95 ? 3.923 -17.647 -5.993 1.00 40.44 95 SER A N 1
ATOM 748 C CA . SER A 1 95 ? 4.812 -18.513 -6.770 1.00 40.44 95 SER A CA 1
ATOM 749 C C . SER A 1 95 ? 5.633 -17.646 -7.728 1.00 40.44 95 SER A C 1
ATOM 751 O O . SER A 1 95 ? 5.042 -16.885 -8.495 1.00 40.44 95 SER A O 1
ATOM 753 N N . TYR A 1 96 ? 6.962 -17.759 -7.629 1.00 50.56 96 TYR A N 1
ATOM 754 C CA . TYR A 1 96 ? 7.961 -17.131 -8.505 1.00 50.56 96 TYR A CA 1
ATOM 755 C C . TYR A 1 96 ? 7.884 -17.627 -9.951 1.00 50.56 96 TYR A C 1
ATOM 757 O O . TYR A 1 96 ? 7.567 -18.825 -10.140 1.00 50.56 96 TYR A O 1
#

Radius of gyration: 13.93 Å; Cα contacts (8 Å, |Δi|>4): 66; chains: 1; bounding box: 36×26×36 Å

pLDDT: mean 85.96, std 15.05, range [40.44, 97.62]

Solvent-accessible surface area (backbone atoms only — not comparable to full-atom values): 5677 Å² total; per-residue (Å²): 131,55,71,68,47,53,52,51,51,52,49,40,50,51,52,20,50,50,26,45,46,52,49,57,35,69,72,38,91,59,102,50,32,66,56,54,46,51,52,45,47,77,76,37,50,66,59,55,47,55,63,46,51,62,64,56,64,75,55,52,67,65,58,49,50,52,51,39,51,53,41,72,76,44,76,44,27,58,84,60,56,45,72,79,51,67,91,68,82,68,77,79,88,76,81,132

Foldseek 3Di:
DPPLLVVLLVLLLVLQLVLVLVVQLVVDPDDCSVVSSVVCCVPPSVVSSVVSSVVSVVDDSVVSVVSSVVSVVDSHHPVVVCVVVVPDPPDDPDDD

Mean predicted aligned error: 6.71 Å